Protein AF-A0A1E7KZD1-F1 (afdb_monomer_lite)

Secondary structure (DSSP, 8-state):
--HHHHHHHHHHHHHHHHHHHHHHHHHTTT-PPPHHHHHHHHHHHHHHHHHHHHHHHHHHS--GGGS--TTSPPPTT--PPPPPP---EEEE-SS-TTSTTGGGTPEEEEE-STT-EEEEETTEEE-TTS-EEE-SS-TT-TTHHHHHEE-HHHHHHHHHHHGGG-EETTEEHHHHHTTPPP-

Foldseek 3Di:
DDPVVVVVVVVVLVVVLVVLVVVVVVCVPDDDQDPVNVVVVVVSVVSVVVVVVVVVVCVVDPDCVPPDDPVPPPDPPDDDDDDDDDDFKDWDAPDDPPPPCGLQQIWMWGDPDPQKTWTDRVQWTAFLVRDTDGHDDCVVPPCVCVGGIDHPVSSVVSRNVCRQQRDDLNAGRVRVVVVDDRD

Structure (mmCIF, N/CA/C/O backbone):
data_AF-A0A1E7KZD1-F1
#
_entry.id   AF-A0A1E7KZD1-F1
#
loop_
_atom_site.group_PDB
_atom_site.id
_atom_site.type_symbol
_atom_site.label_atom_id
_atom_site.label_alt_id
_atom_site.label_comp_id
_atom_site.label_asym_id
_atom_site.label_entity_id
_atom_site.label_seq_id
_atom_site.pdbx_PDB_ins_code
_atom_site.Cartn_x
_atom_site.Cartn_y
_atom_site.Cartn_z
_atom_site.occupancy
_atom_site.B_iso_or_equiv
_atom_site.auth_seq_id
_atom_site.auth_comp_id
_atom_site.auth_asym_id
_atom_site.auth_atom_id
_atom_site.pdbx_PDB_model_num
ATOM 1 N N . MET A 1 1 ? 21.856 -10.098 15.820 1.00 49.97 1 MET A N 1
ATOM 2 C CA . MET A 1 1 ? 23.074 -10.303 16.632 1.00 49.97 1 MET A CA 1
ATOM 3 C C . MET A 1 1 ? 22.703 -10.032 18.076 1.00 49.97 1 MET A C 1
ATOM 5 O O . MET A 1 1 ? 22.105 -8.987 18.302 1.00 49.97 1 MET A O 1
ATOM 9 N N . PRO A 1 2 ? 22.942 -10.964 19.010 1.00 64.38 2 PRO A N 1
ATOM 10 C CA . PRO A 1 2 ? 22.592 -10.759 20.411 1.00 64.38 2 PRO A CA 1
ATOM 11 C C . PRO A 1 2 ? 23.441 -9.627 21.003 1.00 64.38 2 PRO A C 1
ATOM 13 O O . PRO A 1 2 ? 24.619 -9.502 20.677 1.00 64.38 2 PRO A O 1
ATOM 16 N N . GLU A 1 3 ? 22.845 -8.798 21.856 1.00 50.41 3 GLU A N 1
ATOM 17 C CA . GLU A 1 3 ? 23.484 -7.638 22.498 1.00 50.41 3 GLU A CA 1
ATOM 18 C C . GLU A 1 3 ? 24.738 -8.019 23.307 1.00 50.41 3 GLU A C 1
ATOM 20 O O . GLU A 1 3 ? 25.708 -7.260 23.360 1.00 50.41 3 GLU A O 1
ATOM 25 N N . SER A 1 4 ? 24.779 -9.257 23.813 1.00 59.56 4 SER A N 1
ATOM 26 C CA . SER A 1 4 ? 25.959 -9.856 24.445 1.00 59.56 4 SER A CA 1
ATOM 27 C C . SER A 1 4 ? 27.176 -9.890 23.514 1.00 59.56 4 SER A C 1
ATOM 29 O O . SER A 1 4 ? 28.280 -9.573 23.939 1.00 59.56 4 SER A O 1
ATOM 31 N N . ALA A 1 5 ? 26.977 -10.155 22.218 1.00 61.41 5 ALA A N 1
ATOM 32 C CA . ALA A 1 5 ? 28.068 -10.197 21.247 1.00 61.41 5 ALA A CA 1
ATOM 33 C C . ALA A 1 5 ? 28.658 -8.806 20.952 1.00 61.41 5 ALA A C 1
ATOM 35 O O . ALA A 1 5 ? 29.811 -8.712 20.545 1.00 61.41 5 ALA A O 1
ATOM 36 N N . LEU A 1 6 ? 27.899 -7.720 21.153 1.00 56.12 6 LEU A N 1
ATOM 37 C CA . LEU A 1 6 ? 28.411 -6.349 21.021 1.00 56.12 6 LEU A CA 1
ATOM 38 C C . LEU A 1 6 ? 29.120 -5.875 22.297 1.00 56.12 6 LEU A C 1
ATOM 40 O O . LEU A 1 6 ? 30.100 -5.135 22.206 1.00 56.12 6 LEU A O 1
ATOM 44 N N . ALA A 1 7 ? 28.658 -6.303 23.476 1.00 66.62 7 ALA A N 1
ATOM 45 C CA . ALA A 1 7 ? 29.323 -6.015 24.748 1.00 66.62 7 ALA A CA 1
ATOM 46 C C . ALA A 1 7 ? 30.714 -6.669 24.825 1.00 66.62 7 ALA A C 1
ATOM 48 O O . ALA A 1 7 ? 31.674 -6.018 25.242 1.00 66.62 7 ALA A O 1
ATOM 49 N N . ASP A 1 8 ? 30.839 -7.895 24.313 1.00 72.19 8 ASP A N 1
ATOM 50 C CA . ASP A 1 8 ? 32.101 -8.642 24.272 1.00 72.19 8 ASP A CA 1
ATOM 51 C C . ASP A 1 8 ? 33.151 -8.016 23.333 1.00 72.19 8 ASP A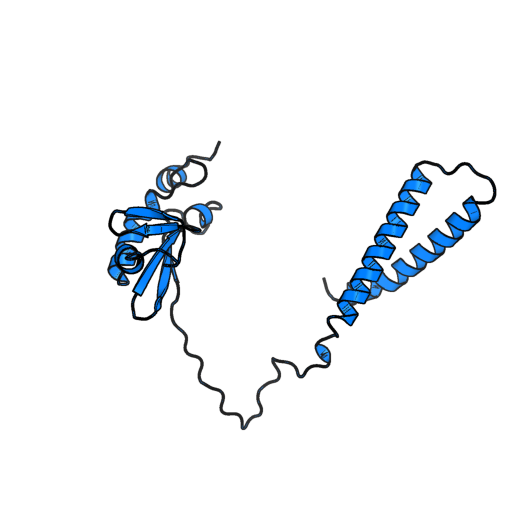 C 1
ATOM 53 O O . ASP A 1 8 ? 34.347 -8.262 23.486 1.00 72.19 8 ASP A O 1
ATOM 57 N N . LEU A 1 9 ? 32.739 -7.155 22.391 1.00 72.12 9 LEU A N 1
ATOM 58 C CA . LEU A 1 9 ? 33.641 -6.465 21.457 1.00 72.12 9 LEU A CA 1
ATOM 59 C C . LEU A 1 9 ? 34.186 -5.133 21.994 1.00 72.12 9 LEU A C 1
ATOM 61 O O . LEU A 1 9 ? 35.205 -4.646 21.501 1.00 72.12 9 LEU A O 1
ATOM 65 N N . ALA A 1 10 ? 33.556 -4.544 23.015 1.00 72.31 10 ALA A N 1
ATOM 66 C CA . ALA A 1 10 ? 33.962 -3.242 23.547 1.00 72.31 10 ALA A CA 1
ATOM 67 C C . ALA A 1 10 ? 35.321 -3.290 24.270 1.00 72.31 10 ALA A C 1
ATOM 69 O O . ALA A 1 10 ? 36.096 -2.336 24.187 1.00 72.31 10 ALA A O 1
ATOM 70 N N . GLY A 1 11 ? 35.624 -4.397 24.957 1.00 79.19 11 GLY A N 1
ATOM 71 C CA . GLY A 1 11 ? 36.918 -4.623 25.610 1.00 79.19 11 GLY A CA 1
ATOM 72 C C . GLY A 1 11 ? 38.073 -4.717 24.604 1.00 79.19 11 GLY A C 1
ATOM 73 O O . GLY A 1 11 ? 38.980 -3.885 24.660 1.00 79.19 11 GLY A O 1
ATOM 74 N N . PRO A 1 12 ? 38.012 -5.651 23.634 1.00 77.50 12 PRO A N 1
ATOM 75 C CA . PRO A 1 12 ? 39.012 -5.774 22.575 1.00 77.50 12 PRO A CA 1
ATOM 76 C C . PRO A 1 12 ? 39.212 -4.487 21.763 1.00 77.50 12 PRO A C 1
ATOM 78 O O . PRO A 1 12 ? 40.344 -4.142 21.440 1.00 77.50 12 PRO A O 1
ATOM 81 N N . ALA A 1 13 ? 38.141 -3.737 21.470 1.00 72.31 13 ALA A N 1
ATOM 82 C CA . ALA A 1 13 ? 38.243 -2.479 20.728 1.00 72.31 13 ALA A CA 1
ATOM 83 C C . ALA A 1 13 ? 39.009 -1.385 21.494 1.00 72.31 13 ALA A C 1
ATOM 85 O O . ALA A 1 13 ? 39.780 -0.642 20.887 1.00 72.31 13 ALA A O 1
ATOM 86 N N . ARG A 1 14 ? 38.830 -1.291 22.820 1.00 75.81 14 ARG A N 1
ATOM 87 C CA . ARG A 1 14 ? 39.590 -0.353 23.668 1.00 75.81 14 ARG A CA 1
ATOM 88 C C . ARG A 1 14 ? 41.059 -0.748 23.759 1.00 75.81 14 ARG A C 1
ATOM 90 O O . ARG A 1 14 ? 41.914 0.105 23.564 1.00 75.81 14 ARG A O 1
ATOM 97 N N . GLN A 1 15 ? 41.337 -2.037 23.957 1.00 74.44 15 GLN A N 1
ATOM 98 C CA . GLN A 1 15 ? 42.706 -2.548 23.982 1.00 74.44 15 GLN A CA 1
ATOM 99 C C . GLN A 1 15 ? 43.440 -2.258 22.662 1.00 74.44 15 GLN A C 1
ATOM 101 O O . GLN A 1 15 ? 44.568 -1.776 22.679 1.00 74.44 15 GLN A O 1
ATOM 106 N N . LEU A 1 16 ? 42.779 -2.469 21.518 1.00 76.50 16 LEU A N 1
ATOM 107 C CA . LEU A 1 16 ? 43.357 -2.172 20.207 1.00 76.50 16 LEU A CA 1
ATOM 108 C C . LEU A 1 16 ? 43.640 -0.669 20.023 1.00 76.50 16 LEU A C 1
ATOM 110 O O . LEU A 1 16 ? 44.641 -0.297 19.413 1.00 76.50 16 LEU A O 1
ATOM 114 N N . ALA A 1 17 ? 42.765 0.199 20.542 1.00 75.50 17 ALA A N 1
ATOM 115 C CA . ALA A 1 17 ? 42.955 1.647 20.490 1.00 75.50 17 ALA A CA 1
ATOM 116 C C . ALA A 1 17 ? 44.142 2.108 21.358 1.00 75.50 17 ALA A C 1
ATOM 118 O O . ALA A 1 17 ? 44.922 2.952 20.912 1.00 75.50 17 ALA A O 1
ATOM 119 N N . ASP A 1 18 ? 44.316 1.525 22.547 1.00 72.12 18 ASP A N 1
ATOM 120 C CA . ASP A 1 18 ? 45.446 1.813 23.438 1.00 72.12 18 ASP A CA 1
ATOM 121 C C . ASP A 1 18 ? 46.774 1.335 22.824 1.00 72.12 18 ASP A C 1
ATOM 123 O O . ASP A 1 18 ? 47.737 2.103 22.745 1.00 72.12 18 ASP A O 1
ATOM 127 N N . GLU A 1 19 ? 46.806 0.112 22.281 1.00 72.12 19 GLU A N 1
ATOM 128 C CA . GLU A 1 19 ? 47.974 -0.442 21.580 1.00 72.12 19 GLU A CA 1
ATOM 129 C C . GLU A 1 19 ? 48.346 0.395 20.340 1.00 72.12 19 GLU A C 1
ATOM 131 O O . GLU A 1 19 ? 49.526 0.667 20.093 1.00 72.12 19 GLU A O 1
ATOM 136 N N . ALA A 1 20 ? 47.355 0.880 19.583 1.00 73.62 20 ALA A N 1
ATOM 137 C CA . ALA A 1 20 ? 47.578 1.790 18.459 1.00 73.62 20 ALA A CA 1
ATOM 138 C C . ALA A 1 20 ? 48.125 3.158 18.914 1.00 73.62 20 ALA A C 1
ATOM 140 O O . ALA A 1 20 ? 48.991 3.738 18.246 1.00 73.62 20 ALA A O 1
ATOM 141 N N . GLY A 1 21 ? 47.666 3.666 20.061 1.00 72.38 21 GLY A N 1
ATOM 142 C CA . GLY A 1 21 ? 48.175 4.889 20.680 1.00 72.38 21 GLY A CA 1
ATOM 143 C C . GLY A 1 21 ? 49.645 4.771 21.092 1.00 72.38 21 GLY A C 1
ATOM 144 O O . GLY A 1 21 ? 50.459 5.628 20.734 1.00 72.38 21 GLY A O 1
ATOM 145 N N . GLU A 1 22 ? 50.017 3.682 21.770 1.00 68.00 22 GLU A N 1
ATOM 146 C CA . GLU A 1 22 ? 51.404 3.403 22.168 1.00 68.00 22 GLU A CA 1
ATOM 147 C C . GLU A 1 22 ? 52.325 3.197 20.958 1.00 68.00 22 GLU A C 1
ATOM 149 O O . GLU A 1 22 ? 53.434 3.741 20.914 1.00 68.00 22 GLU A O 1
ATOM 154 N N . PHE A 1 23 ? 51.851 2.484 19.932 1.00 65.44 23 PHE A N 1
ATOM 155 C CA . PHE A 1 23 ? 52.578 2.295 18.677 1.00 65.44 23 PHE A CA 1
ATOM 156 C C . PHE A 1 23 ? 52.851 3.631 17.967 1.00 65.44 23 PHE A C 1
ATOM 158 O O . PHE A 1 23 ? 53.970 3.892 17.512 1.00 65.44 23 PHE A O 1
ATOM 165 N N . THR A 1 24 ? 51.859 4.523 17.941 1.00 63.09 24 THR A N 1
ATOM 166 C CA . THR A 1 24 ? 51.989 5.868 17.363 1.00 63.09 24 THR A CA 1
ATOM 167 C C . THR A 1 24 ? 52.962 6.735 18.167 1.00 63.09 24 THR A C 1
ATOM 169 O O . THR A 1 24 ? 53.824 7.402 17.589 1.00 63.09 24 THR A O 1
ATOM 172 N N . ALA A 1 25 ? 52.894 6.686 19.501 1.00 63.50 25 ALA A N 1
ATOM 173 C CA . ALA A 1 25 ? 53.834 7.379 20.381 1.00 63.50 25 ALA A CA 1
ATOM 174 C C . ALA A 1 25 ? 55.280 6.864 20.212 1.00 63.50 25 ALA A C 1
ATOM 176 O O . ALA A 1 25 ? 56.235 7.644 20.290 1.00 63.50 25 ALA A O 1
ATOM 177 N N . GLY A 1 26 ? 55.448 5.570 19.915 1.00 60.38 26 GLY A N 1
ATOM 178 C CA . GLY A 1 26 ? 56.726 4.951 19.560 1.00 60.38 26 GLY A CA 1
ATOM 179 C C . GLY A 1 26 ? 57.270 5.395 18.194 1.00 60.38 26 GLY A C 1
ATOM 180 O O . GLY A 1 26 ? 58.466 5.675 18.069 1.00 60.38 26 GLY A O 1
ATOM 181 N N . LEU A 1 27 ? 56.405 5.539 17.184 1.00 56.06 27 LEU A N 1
ATOM 182 C CA . LEU A 1 27 ? 56.755 5.985 15.824 1.00 56.06 27 LEU A CA 1
ATOM 183 C C . LEU A 1 27 ? 57.330 7.412 15.771 1.00 56.06 27 LEU A C 1
ATOM 185 O O . LEU A 1 27 ? 58.192 7.702 14.937 1.00 56.06 27 LEU A O 1
ATOM 189 N N . ILE A 1 28 ? 56.937 8.285 16.707 1.00 55.72 28 ILE A N 1
ATOM 190 C CA . ILE A 1 28 ? 57.451 9.662 16.829 1.00 55.72 28 ILE A CA 1
ATOM 191 C C . ILE A 1 28 ? 58.971 9.691 17.119 1.00 55.72 28 ILE A C 1
ATOM 193 O O . ILE A 1 28 ? 59.641 10.688 16.846 1.00 55.72 28 ILE A O 1
ATOM 197 N N . ARG A 1 29 ? 59.583 8.588 17.580 1.00 57.66 29 ARG A N 1
ATOM 198 C CA . ARG A 1 29 ? 61.022 8.517 17.910 1.00 57.66 29 ARG A CA 1
ATOM 199 C C . ARG A 1 29 ? 61.933 7.949 16.803 1.00 57.66 29 ARG A C 1
ATOM 201 O O . ARG A 1 29 ? 62.885 7.246 17.123 1.00 57.66 29 ARG A O 1
ATOM 208 N N . ARG A 1 30 ? 61.770 8.396 15.544 1.00 52.00 30 ARG A N 1
ATOM 209 C CA . ARG A 1 30 ? 62.717 8.263 14.390 1.00 52.00 30 ARG A CA 1
ATOM 210 C C . ARG A 1 30 ? 62.414 7.178 13.334 1.00 52.00 30 ARG A C 1
ATOM 212 O O . ARG A 1 30 ? 63.310 6.413 12.974 1.00 52.00 30 ARG A O 1
ATOM 219 N N . ARG A 1 31 ? 61.228 7.176 12.716 1.00 53.97 31 ARG A N 1
ATOM 220 C CA . ARG A 1 31 ? 61.056 6.636 11.346 1.00 53.97 31 ARG A CA 1
ATOM 221 C C . ARG A 1 31 ? 60.099 7.501 10.514 1.00 53.97 31 ARG A C 1
ATOM 223 O O . ARG A 1 31 ? 59.201 8.109 11.090 1.00 53.97 31 ARG A O 1
ATOM 230 N N . PRO A 1 32 ? 60.280 7.588 9.182 1.00 57.88 32 PRO A N 1
ATOM 231 C CA . PRO A 1 32 ? 59.288 8.209 8.314 1.00 57.88 32 PRO A CA 1
ATOM 232 C C . PRO A 1 32 ? 57.983 7.407 8.388 1.00 57.88 32 PRO A C 1
ATOM 234 O O . PRO A 1 32 ? 57.986 6.190 8.219 1.00 57.88 32 PRO A O 1
ATOM 237 N N . VAL A 1 33 ? 56.882 8.097 8.677 1.00 60.91 33 VAL A N 1
ATOM 238 C CA . VAL A 1 33 ? 55.532 7.522 8.720 1.00 60.91 33 VAL A CA 1
ATOM 239 C C . VAL A 1 33 ? 55.171 7.063 7.306 1.00 60.91 33 VAL A C 1
ATOM 241 O O . VAL A 1 33 ? 55.113 7.895 6.397 1.00 60.91 33 VAL A O 1
ATOM 244 N N . THR A 1 34 ? 54.966 5.759 7.106 1.00 76.12 34 THR A N 1
ATOM 245 C CA . THR A 1 34 ? 54.527 5.219 5.811 1.00 76.12 34 THR A CA 1
ATOM 246 C C . THR A 1 34 ? 53.058 5.564 5.560 1.00 76.12 34 THR A C 1
ATOM 248 O O . THR A 1 34 ? 52.321 5.931 6.479 1.00 76.12 34 THR A O 1
ATOM 251 N N . GLU A 1 35 ? 52.613 5.459 4.309 1.00 71.94 35 GLU A N 1
ATOM 252 C CA . GLU A 1 35 ? 51.204 5.652 3.944 1.00 71.94 35 GLU A CA 1
ATOM 253 C C . GLU A 1 35 ? 50.277 4.701 4.723 1.00 71.94 35 GLU A C 1
ATOM 255 O O . GLU A 1 35 ? 49.211 5.118 5.174 1.00 71.94 35 GLU A O 1
ATOM 260 N N . GLU A 1 36 ? 50.733 3.476 5.017 1.00 71.38 36 GLU A N 1
ATOM 261 C CA . GLU A 1 36 ? 49.971 2.514 5.825 1.00 71.38 36 GLU A CA 1
ATOM 262 C C . GLU A 1 36 ? 49.774 2.995 7.269 1.00 71.38 36 GLU A C 1
ATOM 264 O O . GLU A 1 36 ? 48.693 2.847 7.833 1.00 71.38 36 GLU A O 1
ATOM 269 N N . SER A 1 37 ? 50.786 3.635 7.865 1.00 73.62 37 SER A N 1
ATOM 270 C CA . SER A 1 37 ? 50.663 4.202 9.215 1.00 73.62 37 SER A CA 1
ATOM 271 C C . SER A 1 37 ? 49.660 5.360 9.263 1.00 73.62 37 SER A C 1
ATOM 273 O O . SER A 1 37 ? 48.952 5.518 10.255 1.00 73.62 37 SER A O 1
ATOM 275 N N . ARG A 1 38 ? 49.542 6.150 8.186 1.00 73.56 38 ARG A N 1
ATOM 276 C CA . ARG A 1 38 ? 48.496 7.182 8.086 1.00 73.56 38 ARG A CA 1
ATOM 277 C C . ARG A 1 38 ? 47.105 6.568 7.962 1.00 73.56 38 ARG A C 1
ATOM 279 O O . ARG A 1 38 ? 46.185 7.050 8.614 1.00 73.56 38 ARG A O 1
ATOM 286 N N . ALA A 1 39 ? 46.954 5.505 7.172 1.00 73.31 39 ALA A N 1
ATOM 287 C CA . ALA A 1 39 ? 45.679 4.806 7.031 1.00 73.31 39 ALA A CA 1
ATOM 288 C C . ALA A 1 39 ? 45.204 4.204 8.366 1.00 73.31 39 ALA A C 1
ATOM 290 O O . ALA A 1 39 ? 44.029 4.322 8.711 1.00 73.31 39 ALA A O 1
ATOM 291 N N . LEU A 1 40 ? 46.122 3.631 9.154 1.00 75.06 40 LEU A N 1
ATOM 292 C CA . LEU A 1 40 ? 45.814 3.105 10.488 1.00 75.06 40 LEU A CA 1
ATOM 293 C C . LEU A 1 40 ? 45.376 4.197 11.471 1.00 75.06 40 LEU A C 1
AT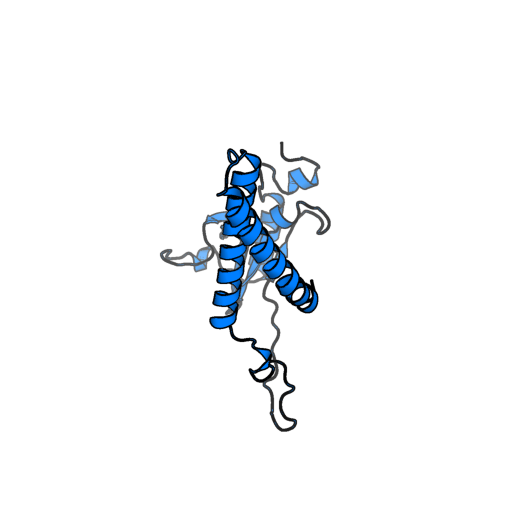OM 295 O O . LEU A 1 40 ? 44.447 3.973 12.243 1.00 75.06 40 LEU A O 1
ATOM 299 N N . LEU A 1 41 ? 45.988 5.385 11.418 1.00 78.00 41 LEU A N 1
ATOM 300 C CA . LEU A 1 41 ? 45.573 6.518 12.251 1.00 78.00 41 LEU A CA 1
ATOM 301 C C . LEU A 1 41 ? 44.157 6.996 11.920 1.00 78.00 41 LEU A C 1
ATOM 303 O O . LEU A 1 41 ? 43.359 7.202 12.830 1.00 78.00 41 LEU A O 1
ATOM 307 N N . VAL A 1 42 ? 43.826 7.114 10.631 1.00 81.06 42 VAL A N 1
ATOM 308 C CA . VAL A 1 42 ? 42.471 7.490 10.193 1.00 81.06 42 VAL A CA 1
ATOM 309 C C . VAL A 1 42 ? 41.445 6.459 10.667 1.00 81.06 42 VAL A C 1
ATOM 311 O O . VAL A 1 42 ? 40.405 6.827 11.208 1.00 81.06 42 VAL A O 1
ATOM 314 N N . LEU A 1 43 ? 41.760 5.167 10.537 1.00 83.00 43 LEU A N 1
ATOM 315 C CA . LEU A 1 43 ? 40.881 4.100 11.011 1.00 83.00 43 LEU A CA 1
ATOM 316 C C . LEU A 1 43 ? 40.677 4.159 12.533 1.00 83.00 43 LEU A C 1
ATOM 318 O O . LEU A 1 43 ? 39.550 4.011 13.002 1.00 83.00 43 LEU A O 1
ATOM 322 N N . ALA A 1 44 ? 41.738 4.404 13.305 1.00 79.75 44 ALA A N 1
ATOM 323 C CA . ALA A 1 44 ? 41.653 4.533 14.758 1.00 79.75 44 ALA A CA 1
ATOM 324 C C . ALA A 1 44 ? 40.791 5.736 15.183 1.00 79.75 44 ALA A C 1
ATOM 326 O O . ALA A 1 44 ? 39.952 5.606 16.078 1.00 79.75 44 ALA A O 1
ATOM 327 N N . GLU A 1 45 ? 40.935 6.885 14.513 1.00 86.38 45 GLU A N 1
ATOM 328 C CA . GLU A 1 45 ? 40.078 8.053 14.744 1.00 86.38 45 GLU A CA 1
ATOM 329 C C . GLU A 1 45 ? 38.606 7.757 14.441 1.00 86.38 45 GLU A C 1
ATOM 331 O O . GLU A 1 45 ? 37.723 8.144 15.210 1.00 86.38 45 GLU A O 1
ATOM 336 N N . ASP A 1 46 ? 38.321 7.057 13.343 1.00 85.31 46 ASP A N 1
ATOM 337 C CA . ASP A 1 46 ? 36.950 6.718 12.969 1.00 85.31 46 ASP A CA 1
ATOM 338 C C . ASP A 1 46 ? 36.322 5.710 13.936 1.00 85.31 46 ASP A C 1
ATOM 340 O O . ASP A 1 46 ? 35.162 5.886 14.322 1.00 85.31 46 ASP A O 1
ATOM 344 N N . VAL A 1 47 ? 37.082 4.716 14.408 1.00 88.12 47 VAL A N 1
ATOM 345 C CA . VAL A 1 47 ? 36.640 3.797 15.471 1.00 88.12 47 VAL A CA 1
ATOM 346 C C . VAL A 1 47 ? 36.335 4.570 16.757 1.00 88.12 47 VAL A C 1
ATOM 348 O O . VAL A 1 47 ? 35.284 4.356 17.365 1.00 88.12 47 VAL A O 1
ATOM 351 N N . HIS A 1 48 ? 37.190 5.520 17.143 1.00 85.00 48 HIS A N 1
ATOM 352 C CA . HIS A 1 48 ? 36.970 6.352 18.327 1.00 85.00 48 HIS A CA 1
ATOM 353 C C . HIS A 1 48 ? 35.713 7.234 18.207 1.00 85.00 48 HIS A C 1
ATOM 355 O O . HIS A 1 48 ? 34.920 7.322 19.153 1.00 85.00 48 HIS A O 1
ATOM 361 N N . LYS A 1 49 ? 35.477 7.845 17.036 1.00 86.06 49 LYS A N 1
ATOM 362 C CA . LYS A 1 49 ? 34.251 8.616 16.752 1.00 86.06 49 LYS A CA 1
ATOM 363 C C . LYS A 1 49 ? 33.000 7.741 16.846 1.00 86.06 49 LYS A C 1
ATOM 365 O O . LYS A 1 49 ? 32.018 8.152 17.463 1.00 86.06 49 LYS A O 1
ATOM 370 N N . HIS A 1 50 ? 33.034 6.532 16.282 1.00 84.56 50 HIS A N 1
ATOM 371 C CA . HIS A 1 50 ? 31.905 5.601 16.353 1.00 84.56 50 HIS A CA 1
ATOM 372 C C . HIS A 1 50 ? 31.636 5.138 17.787 1.00 84.56 50 HIS A C 1
ATOM 374 O O . HIS A 1 50 ? 30.484 5.151 18.216 1.00 84.56 50 HIS A O 1
ATOM 380 N N . ALA A 1 51 ? 32.676 4.799 18.554 1.00 82.75 51 ALA A N 1
ATOM 381 C CA . ALA A 1 51 ? 32.535 4.418 19.959 1.00 82.75 51 ALA A CA 1
ATOM 382 C C . ALA A 1 51 ? 31.909 5.549 20.792 1.00 82.75 51 ALA A C 1
ATOM 384 O O . ALA A 1 51 ? 30.944 5.324 21.522 1.00 82.75 51 ALA A O 1
ATOM 385 N N . SER A 1 52 ? 32.381 6.785 20.598 1.00 86.50 52 SER A N 1
ATOM 386 C CA . SER A 1 52 ? 31.820 7.969 21.262 1.00 86.50 52 SER A CA 1
ATOM 387 C C . SER A 1 52 ? 30.347 8.180 20.903 1.00 86.50 52 SER A C 1
ATOM 389 O O . SER A 1 52 ? 29.529 8.468 21.777 1.00 86.50 52 SER A O 1
ATOM 391 N N . ARG A 1 53 ? 29.976 7.972 19.632 1.00 87.25 53 ARG A N 1
ATOM 392 C CA . ARG A 1 53 ? 28.586 8.083 19.175 1.00 87.25 53 ARG A CA 1
ATOM 393 C C . ARG A 1 53 ? 27.678 7.012 19.780 1.00 87.25 53 ARG A C 1
ATOM 395 O O . ARG A 1 53 ? 26.534 7.307 20.117 1.00 87.25 53 ARG A O 1
ATOM 402 N N . VAL A 1 54 ? 28.171 5.785 19.935 1.00 82.75 54 VAL A N 1
ATOM 403 C CA . VAL A 1 54 ? 27.439 4.708 20.620 1.00 82.75 54 VAL A CA 1
ATOM 404 C C . VAL A 1 54 ? 27.203 5.068 22.089 1.00 82.75 54 VAL A C 1
ATOM 406 O O . VAL A 1 54 ? 26.087 4.903 22.581 1.00 82.75 54 VAL A O 1
ATOM 409 N N . ASP A 1 55 ? 28.203 5.623 22.774 1.00 81.75 55 ASP A N 1
ATOM 410 C CA . ASP A 1 55 ? 28.068 6.054 24.170 1.00 81.75 55 ASP A CA 1
ATOM 411 C C . ASP A 1 55 ? 27.131 7.266 24.338 1.00 81.75 55 ASP A C 1
ATOM 413 O O . ASP A 1 55 ? 26.427 7.373 25.345 1.00 81.75 55 ASP A O 1
ATOM 417 N N . GLU A 1 56 ? 27.085 8.183 23.365 1.00 86.94 56 GLU A N 1
ATOM 418 C CA . GLU A 1 56 ? 26.071 9.247 23.307 1.00 86.94 56 GLU A CA 1
ATOM 419 C C . GLU A 1 56 ? 24.661 8.677 23.144 1.00 86.94 56 GLU A C 1
ATOM 421 O O . GLU A 1 56 ? 23.753 9.083 23.867 1.00 86.94 56 GLU A O 1
ATOM 426 N N . LEU A 1 57 ? 24.474 7.727 22.222 1.00 82.00 57 LEU A N 1
ATOM 427 C CA . LEU A 1 57 ? 23.177 7.089 21.998 1.00 82.00 57 LEU A CA 1
ATOM 428 C C . LEU A 1 57 ? 22.713 6.320 23.236 1.00 82.00 57 LEU A C 1
ATOM 430 O O . LEU A 1 57 ? 21.564 6.475 23.631 1.00 82.00 57 LEU A O 1
ATOM 434 N N . ARG A 1 58 ? 23.600 5.583 23.912 1.00 80.38 58 ARG A N 1
ATOM 435 C CA . ARG A 1 58 ? 23.282 4.916 25.188 1.00 80.38 58 ARG A CA 1
ATOM 436 C C . ARG A 1 58 ? 22.876 5.892 26.292 1.00 80.38 58 ARG A C 1
ATOM 438 O O . ARG A 1 58 ? 22.024 5.567 27.109 1.00 80.38 58 ARG A O 1
ATOM 445 N N . ARG A 1 59 ? 23.475 7.088 26.336 1.00 84.62 59 ARG A N 1
ATOM 446 C CA . ARG A 1 59 ? 23.089 8.133 27.301 1.00 84.62 59 ARG A CA 1
ATOM 447 C C . ARG A 1 59 ? 21.760 8.798 26.949 1.00 84.62 59 ARG A C 1
ATOM 449 O O . ARG A 1 59 ? 20.988 9.103 27.851 1.00 84.62 59 ARG A O 1
ATOM 456 N N . ALA A 1 60 ? 21.508 9.043 25.665 1.00 86.94 60 ALA A N 1
ATOM 457 C CA . ALA A 1 60 ? 20.264 9.647 25.188 1.00 86.94 60 ALA A CA 1
ATOM 458 C C . ALA A 1 60 ? 19.069 8.682 25.274 1.00 86.94 60 ALA A C 1
ATOM 460 O O . ALA A 1 60 ? 17.939 9.122 25.470 1.00 86.94 60 ALA A O 1
ATOM 461 N N . TYR A 1 61 ? 19.336 7.383 25.151 1.00 80.44 61 TYR A N 1
ATOM 462 C CA . TYR A 1 61 ? 18.364 6.301 25.218 1.00 80.44 61 TYR A CA 1
ATOM 463 C C . TYR A 1 61 ? 18.798 5.320 26.313 1.00 80.44 61 TYR A C 1
ATOM 465 O O . TYR A 1 61 ? 19.401 4.292 25.995 1.00 80.44 61 TYR A O 1
ATOM 473 N N . PRO A 1 62 ? 18.561 5.650 27.601 1.00 77.56 62 PRO A N 1
ATOM 474 C CA . PRO A 1 62 ? 18.834 4.719 28.686 1.00 77.56 62 PRO A CA 1
ATOM 475 C C . PRO A 1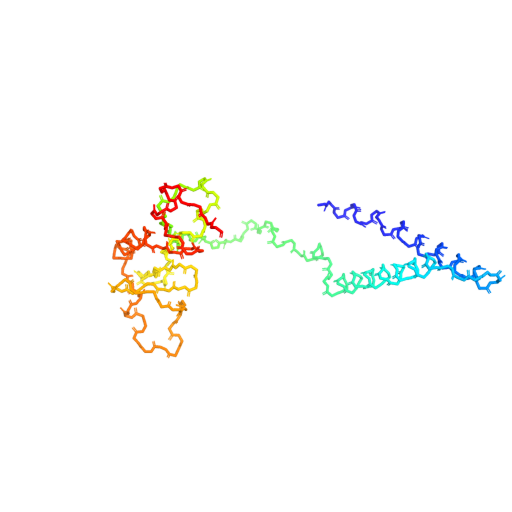 62 ? 18.101 3.408 28.415 1.00 77.56 62 PRO A C 1
ATOM 477 O O . PRO A 1 62 ? 16.977 3.423 27.908 1.00 77.56 62 PRO A O 1
ATOM 480 N N . ASP A 1 63 ? 18.763 2.297 28.731 1.00 67.06 63 ASP A N 1
ATOM 481 C CA . ASP A 1 63 ? 18.220 0.956 28.553 1.00 67.06 63 ASP A CA 1
ATOM 482 C C . ASP A 1 63 ? 16.784 0.893 29.117 1.00 67.06 63 ASP A C 1
ATOM 484 O O . ASP A 1 63 ? 16.580 1.126 30.318 1.00 67.06 63 ASP A O 1
ATOM 488 N N . PRO A 1 64 ? 15.772 0.631 28.270 1.00 59.34 64 PRO A N 1
ATOM 489 C CA . PRO A 1 64 ? 14.390 0.551 28.711 1.00 59.34 64 PRO A CA 1
ATOM 490 C C . PRO A 1 64 ? 14.140 -0.644 29.638 1.00 59.34 64 PRO A C 1
ATOM 492 O O . PRO A 1 64 ? 13.041 -0.742 30.166 1.00 59.34 64 PRO A O 1
ATOM 495 N N . SER A 1 65 ? 15.125 -1.512 29.908 1.00 61.19 65 SER A N 1
ATOM 496 C CA . SER A 1 65 ? 15.019 -2.586 30.907 1.00 61.19 65 SER A CA 1
ATOM 497 C C . SER A 1 65 ? 14.699 -2.094 32.331 1.00 61.19 65 SER A C 1
ATOM 499 O O . SER A 1 65 ? 14.218 -2.873 33.153 1.00 61.19 65 SER A O 1
ATOM 501 N N . GLY A 1 66 ? 14.921 -0.804 32.627 1.00 61.31 66 GLY A N 1
ATOM 502 C CA . GLY A 1 66 ? 14.475 -0.147 33.864 1.00 61.31 66 GLY A CA 1
ATOM 503 C C . GLY A 1 66 ? 13.098 0.532 33.785 1.00 61.31 66 GLY A C 1
ATOM 504 O O . GLY A 1 66 ? 12.553 0.924 34.818 1.00 61.31 66 GLY A O 1
ATOM 505 N N . GLN A 1 67 ? 12.524 0.689 32.588 1.00 59.41 67 GLN A N 1
ATOM 506 C CA . GLN A 1 67 ? 11.110 1.023 32.422 1.00 59.41 67 GLN A CA 1
ATOM 507 C C . GLN A 1 67 ? 10.304 -0.263 32.582 1.00 59.41 67 GLN A C 1
ATOM 509 O O . GLN A 1 67 ? 10.650 -1.293 32.014 1.00 59.41 67 GLN A O 1
ATOM 514 N N . SER A 1 68 ? 9.239 -0.195 33.385 1.00 59.50 68 SER A N 1
ATOM 515 C CA . SER A 1 68 ? 8.216 -1.239 33.486 1.00 59.50 68 SER A CA 1
ATOM 516 C C . SER A 1 68 ? 7.965 -1.836 32.108 1.00 59.50 68 SER A C 1
ATOM 518 O O . SER A 1 68 ? 7.595 -1.082 31.204 1.00 59.50 68 SER A O 1
ATOM 520 N N . ASP A 1 69 ? 8.218 -3.140 31.963 1.00 64.75 69 ASP A N 1
ATOM 521 C CA . ASP A 1 69 ? 8.050 -3.859 30.705 1.00 64.75 69 ASP A CA 1
ATOM 522 C C . ASP A 1 69 ? 6.706 -3.432 30.092 1.00 64.75 69 ASP A C 1
ATOM 524 O O . ASP A 1 69 ? 5.666 -3.638 30.720 1.00 64.75 69 ASP A O 1
ATOM 528 N N . PRO A 1 70 ? 6.685 -2.767 28.923 1.00 63.97 70 PRO A N 1
ATOM 529 C CA . PRO A 1 70 ? 5.433 -2.356 28.297 1.00 63.97 70 PRO A CA 1
ATOM 530 C C . PRO A 1 70 ? 4.576 -3.565 27.882 1.00 63.97 70 PRO A C 1
ATOM 532 O O . PRO A 1 70 ? 3.423 -3.391 27.492 1.00 63.97 70 PRO A O 1
ATOM 535 N N . LEU A 1 71 ? 5.133 -4.780 27.969 1.00 65.31 71 LEU A N 1
ATOM 536 C CA . LEU A 1 71 ? 4.461 -6.066 27.819 1.00 65.31 71 LEU A CA 1
ATOM 537 C C . LEU A 1 71 ? 4.247 -6.794 29.156 1.00 65.31 71 LEU A C 1
ATOM 539 O O . LEU A 1 71 ? 3.788 -7.940 29.138 1.00 65.31 71 LEU A O 1
ATOM 543 N N . ALA A 1 72 ? 4.546 -6.166 30.302 1.00 74.06 72 ALA A N 1
ATOM 544 C CA . ALA A 1 72 ? 4.180 -6.702 31.605 1.00 74.06 72 ALA A CA 1
ATOM 545 C C . ALA A 1 72 ? 2.689 -7.023 31.570 1.00 74.06 72 ALA A C 1
ATOM 547 O O . ALA A 1 72 ? 1.867 -6.176 31.211 1.00 74.06 72 ALA A O 1
ATOM 548 N N . ALA A 1 73 ? 2.355 -8.270 31.900 1.00 69.75 73 ALA A N 1
ATOM 549 C CA . ALA A 1 73 ? 0.971 -8.695 31.900 1.00 69.75 73 ALA A CA 1
ATOM 550 C C . ALA A 1 73 ? 0.167 -7.737 32.798 1.00 69.75 73 ALA A C 1
ATOM 552 O O . ALA A 1 73 ? 0.601 -7.460 33.924 1.00 69.75 73 ALA A O 1
ATOM 553 N N . PRO A 1 74 ? -0.970 -7.215 32.314 1.00 73.31 74 PRO A N 1
ATOM 554 C CA . PRO A 1 74 ? -1.820 -6.363 33.125 1.00 73.31 74 PRO A CA 1
ATOM 555 C C . PRO A 1 74 ? -2.220 -7.115 34.392 1.00 73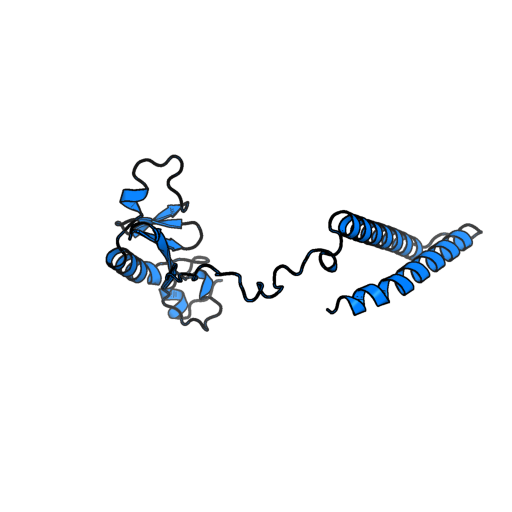.31 74 PRO A C 1
ATOM 557 O O . PRO A 1 74 ? -2.311 -8.349 34.407 1.00 73.31 74 PRO A O 1
ATOM 560 N N . SER A 1 75 ? -2.419 -6.372 35.478 1.00 76.38 75 SER A N 1
ATOM 561 C CA . SER A 1 75 ? -2.829 -6.977 36.747 1.00 76.38 75 SER A CA 1
ATOM 562 C C . SER A 1 75 ? -4.141 -7.754 36.567 1.00 76.38 75 SER A C 1
ATOM 564 O O . SER A 1 75 ? -4.972 -7.379 35.743 1.00 76.38 75 SER A O 1
ATOM 566 N N . ALA A 1 76 ? -4.343 -8.834 37.329 1.00 76.75 76 ALA A N 1
ATOM 567 C CA . ALA A 1 76 ? -5.510 -9.714 37.178 1.00 76.75 76 ALA A CA 1
ATOM 568 C C . ALA A 1 76 ? -6.871 -8.998 37.352 1.00 76.75 76 ALA A C 1
ATOM 570 O O . ALA A 1 76 ? -7.893 -9.527 36.920 1.00 76.75 76 ALA A O 1
ATOM 571 N N . ASP A 1 77 ? -6.868 -7.795 37.937 1.00 83.06 77 ASP A N 1
ATOM 572 C CA . ASP A 1 77 ? -8.050 -6.963 38.176 1.00 83.06 77 ASP A CA 1
ATOM 573 C C . ASP A 1 77 ? -8.254 -5.862 37.114 1.00 83.06 77 ASP A C 1
ATOM 575 O O . ASP A 1 77 ? -9.232 -5.111 37.163 1.00 83.06 77 ASP A O 1
ATOM 579 N N . GLU A 1 78 ? -7.354 -5.742 36.135 1.00 82.94 78 GLU A N 1
ATOM 580 C CA . GLU A 1 78 ? -7.444 -4.738 35.079 1.00 82.94 78 GLU A CA 1
ATOM 581 C C . GLU A 1 78 ? -8.356 -5.220 33.943 1.00 82.94 78 GLU A C 1
ATOM 583 O O . GLU A 1 78 ? -8.024 -6.113 33.160 1.00 82.94 78 GLU A O 1
ATOM 588 N N . VAL A 1 79 ? -9.534 -4.603 33.828 1.00 84.75 79 VAL A N 1
ATOM 589 C CA . VAL A 1 79 ? -10.436 -4.833 32.694 1.00 84.75 79 VAL A CA 1
ATOM 590 C C . VAL A 1 79 ? -9.864 -4.133 31.465 1.00 84.75 79 VAL A C 1
ATOM 592 O O . VAL A 1 79 ? -10.096 -2.943 31.242 1.00 84.75 79 VAL A O 1
ATOM 595 N N . LEU A 1 80 ? -9.110 -4.876 30.656 1.00 84.56 80 LEU A N 1
ATOM 596 C CA . LEU A 1 80 ? -8.598 -4.366 29.390 1.00 84.56 80 LEU A CA 1
ATOM 597 C C . LEU A 1 80 ? -9.738 -4.106 28.395 1.00 84.56 80 LEU A C 1
ATOM 599 O O . LEU A 1 80 ? -10.681 -4.901 28.298 1.00 84.56 80 LEU A O 1
ATOM 603 N N . PRO A 1 81 ? -9.648 -3.034 27.591 1.00 88.75 81 PRO A N 1
ATOM 604 C CA . PRO A 1 81 ? -10.571 -2.837 26.488 1.00 88.75 81 PRO A CA 1
ATOM 605 C C . PRO A 1 81 ? -10.449 -3.986 25.476 1.00 88.75 81 PRO A C 1
ATOM 607 O O . PRO A 1 81 ? -9.353 -4.435 25.139 1.00 88.75 81 PRO A O 1
ATOM 610 N N . VAL A 1 82 ? -11.585 -4.438 24.942 1.00 92.12 82 VAL A N 1
ATOM 611 C CA . VAL A 1 82 ? -11.607 -5.439 23.869 1.00 92.12 82 VAL A CA 1
ATOM 612 C C . VAL A 1 82 ? -11.135 -4.785 22.572 1.00 92.12 82 VAL A C 1
ATOM 614 O O . VAL A 1 82 ? -11.762 -3.850 22.068 1.00 92.12 82 VAL A O 1
ATOM 617 N N . ALA A 1 83 ? -10.031 -5.283 22.015 1.00 92.56 83 ALA A N 1
ATOM 618 C CA . ALA A 1 83 ? -9.531 -4.823 20.727 1.00 92.56 83 ALA A CA 1
ATOM 619 C C . ALA A 1 83 ? -10.535 -5.152 19.611 1.00 92.56 83 ALA A C 1
ATOM 621 O O . ALA A 1 83 ? -11.031 -6.274 19.503 1.00 92.56 83 ALA A O 1
ATOM 622 N N . THR A 1 84 ? -10.809 -4.176 18.744 1.00 91.94 84 THR A N 1
ATOM 623 C CA . THR A 1 84 ? -11.613 -4.391 17.536 1.00 91.94 84 THR A CA 1
ATOM 624 C C . THR A 1 84 ? -10.699 -4.454 16.320 1.00 91.94 84 THR A C 1
ATOM 626 O O . THR A 1 84 ? -9.852 -3.587 16.112 1.00 91.94 84 THR A O 1
ATOM 629 N N . THR A 1 85 ? -10.865 -5.497 15.507 1.00 93.00 85 THR A N 1
ATOM 630 C CA . THR A 1 85 ? -10.127 -5.660 14.248 1.00 93.00 85 THR A CA 1
ATOM 631 C C . THR A 1 85 ? -11.034 -5.292 13.085 1.00 93.00 85 THR A C 1
ATOM 633 O O . THR A 1 85 ? -12.197 -5.691 13.044 1.00 93.00 85 THR A O 1
ATOM 636 N N . ARG A 1 86 ? -10.500 -4.534 12.126 1.00 91.25 86 ARG A N 1
ATOM 637 C CA . ARG A 1 86 ? -11.197 -4.182 10.887 1.00 91.25 86 ARG A CA 1
ATOM 638 C C . ARG A 1 86 ? -10.270 -4.357 9.698 1.00 91.25 86 ARG A C 1
ATOM 640 O O . ARG A 1 86 ? -9.095 -3.998 9.770 1.00 91.25 86 ARG A O 1
ATOM 647 N N . LEU A 1 87 ? -10.817 -4.858 8.599 1.00 93.25 87 LEU A N 1
ATOM 648 C CA . LEU A 1 87 ? -10.085 -4.963 7.347 1.00 93.25 87 LEU A CA 1
ATOM 649 C C . LEU A 1 87 ? -9.815 -3.560 6.795 1.00 93.25 87 LEU A C 1
ATOM 651 O O . LEU A 1 87 ? -10.736 -2.762 6.620 1.00 93.25 87 LEU A O 1
ATOM 655 N N . SER A 1 88 ? -8.540 -3.240 6.583 1.00 95.81 88 SER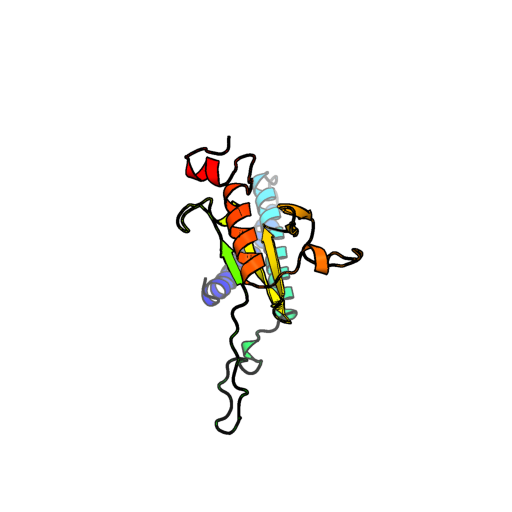 A N 1
ATOM 656 C CA . SER A 1 88 ? -8.094 -1.888 6.232 1.00 95.81 88 SER A CA 1
ATOM 657 C C . SER A 1 88 ? -7.623 -1.754 4.786 1.00 95.81 88 SER A C 1
ATOM 659 O O . SER A 1 88 ? -7.610 -0.639 4.256 1.00 95.81 88 SER A O 1
ATOM 661 N N . ARG A 1 89 ? -7.247 -2.868 4.148 1.00 97.56 89 ARG A N 1
ATOM 662 C CA . ARG A 1 89 ? -6.612 -2.897 2.833 1.00 97.56 89 ARG A CA 1
ATOM 663 C C . ARG A 1 89 ? -6.922 -4.200 2.097 1.00 97.56 89 ARG A C 1
ATOM 665 O O . ARG A 1 89 ? -6.902 -5.261 2.709 1.00 97.56 89 ARG A O 1
ATOM 672 N N . TYR A 1 90 ? -7.134 -4.084 0.792 1.00 98.31 90 TYR A N 1
ATOM 673 C CA . TYR A 1 90 ? -7.106 -5.187 -0.164 1.00 98.31 90 TYR A CA 1
ATOM 674 C C . TYR A 1 90 ? -6.040 -4.928 -1.225 1.00 98.31 90 TYR A C 1
ATOM 676 O O . TYR A 1 90 ? -5.674 -3.775 -1.472 1.00 98.31 90 TYR A O 1
ATOM 684 N N . GLU A 1 91 ? -5.576 -6.003 -1.849 1.00 98.50 91 GLU A N 1
ATOM 685 C CA . GLU A 1 91 ? -4.592 -5.989 -2.926 1.00 98.50 91 GLU A CA 1
ATOM 686 C C . GLU A 1 91 ? -5.205 -6.573 -4.192 1.00 98.50 91 GLU A C 1
ATOM 688 O O . GLU A 1 91 ? -6.006 -7.507 -4.150 1.00 98.50 91 GLU A O 1
ATOM 693 N N . THR A 1 92 ? -4.842 -5.999 -5.329 1.00 98.50 92 THR A N 1
ATOM 694 C CA . THR A 1 92 ? -5.248 -6.473 -6.647 1.00 98.50 92 THR A CA 1
ATOM 695 C C . THR A 1 92 ? -4.040 -6.393 -7.562 1.00 98.50 92 THR A C 1
ATOM 697 O O . THR A 1 92 ? -3.452 -5.326 -7.736 1.00 98.50 92 THR A O 1
ATOM 700 N N . CYS A 1 93 ? -3.651 -7.528 -8.130 1.00 98.50 93 CYS A N 1
ATOM 701 C CA . CYS A 1 93 ? -2.527 -7.643 -9.047 1.00 98.50 93 CYS A CA 1
ATOM 702 C C . CYS A 1 93 ? -2.837 -8.736 -10.070 1.00 98.50 93 CYS A C 1
ATOM 704 O O . CYS A 1 93 ? -3.526 -9.704 -9.757 1.00 98.50 93 CYS A O 1
ATOM 706 N N . VAL A 1 94 ? -2.336 -8.574 -11.294 1.00 98.19 94 VAL A N 1
ATOM 707 C CA . VAL A 1 94 ? -2.441 -9.605 -12.342 1.00 98.19 94 VAL A CA 1
ATOM 708 C C . VAL A 1 94 ? -1.314 -10.636 -12.271 1.00 98.19 94 VAL A C 1
ATOM 710 O O . VAL A 1 94 ? -1.411 -11.681 -12.905 1.00 98.19 94 VAL A O 1
ATOM 713 N N . LEU A 1 95 ? -0.236 -10.331 -11.544 1.00 97.31 95 LEU A N 1
ATOM 714 C CA . LEU A 1 95 ? 0.862 -11.259 -11.294 1.00 97.31 95 LEU A CA 1
ATOM 715 C C . LEU A 1 95 ? 0.564 -12.088 -10.044 1.00 97.31 95 LEU A C 1
ATOM 717 O O . LEU A 1 95 ? -0.064 -11.601 -9.103 1.00 97.31 95 LEU A O 1
ATOM 721 N N . GLU A 1 96 ? 1.074 -13.316 -10.015 1.00 97.81 96 GLU A N 1
ATOM 722 C CA . GLU A 1 96 ? 1.049 -14.149 -8.813 1.00 97.81 96 GLU A CA 1
ATOM 723 C C . GLU A 1 96 ? 1.905 -13.524 -7.696 1.00 97.81 96 GLU A C 1
ATOM 725 O O . GLU A 1 96 ? 2.975 -12.983 -7.993 1.00 97.81 96 GLU A O 1
ATOM 730 N N . PRO A 1 97 ? 1.519 -13.652 -6.411 1.00 97.75 97 PRO A N 1
ATOM 731 C CA . PRO A 1 97 ? 2.300 -13.131 -5.282 1.00 97.75 97 PRO A CA 1
ATOM 732 C C . PRO A 1 97 ? 3.745 -13.646 -5.195 1.00 97.75 97 PRO A C 1
ATOM 734 O O . PRO A 1 97 ? 4.580 -13.037 -4.535 1.00 97.75 97 PRO A O 1
ATOM 737 N N . SER A 1 98 ? 4.058 -14.774 -5.840 1.00 97.19 98 SER A N 1
ATOM 738 C CA . SER A 1 98 ? 5.417 -15.324 -5.907 1.00 97.19 98 SER A CA 1
ATOM 739 C C . SER A 1 98 ? 6.303 -14.690 -6.988 1.00 97.19 98 SER A C 1
ATOM 741 O O . SER A 1 98 ? 7.499 -14.976 -7.024 1.00 97.19 98 SER A O 1
ATOM 743 N N . ASP A 1 99 ? 5.750 -13.886 -7.903 1.00 96.75 99 ASP A N 1
ATOM 744 C CA . ASP A 1 99 ? 6.542 -13.166 -8.905 1.00 96.75 99 ASP A CA 1
ATOM 745 C C . ASP A 1 99 ? 7.324 -12.037 -8.219 1.00 96.75 99 ASP A C 1
ATOM 747 O O . ASP A 1 99 ? 6.750 -11.187 -7.543 1.00 96.75 99 ASP A O 1
ATOM 751 N N . PHE A 1 100 ? 8.643 -11.982 -8.419 1.00 96.19 100 PHE A N 1
ATOM 752 C CA . PHE A 1 100 ? 9.501 -10.962 -7.800 1.00 96.19 100 PHE A CA 1
ATOM 753 C C . PHE A 1 100 ? 9.129 -9.520 -8.197 1.00 96.19 100 PHE A C 1
ATOM 755 O O . PHE A 1 100 ? 9.578 -8.566 -7.564 1.00 96.19 100 PHE A O 1
ATOM 762 N N . ARG A 1 101 ? 8.341 -9.343 -9.265 1.00 96.31 101 ARG A N 1
ATOM 763 C CA . ARG A 1 101 ? 7.856 -8.045 -9.746 1.00 96.31 101 ARG A CA 1
ATOM 764 C C . ARG A 1 101 ? 6.511 -7.655 -9.139 1.00 96.31 101 ARG A C 1
ATOM 766 O O . ARG A 1 101 ? 6.092 -6.527 -9.386 1.00 96.31 101 ARG A O 1
ATOM 773 N N . TYR A 1 102 ? 5.849 -8.544 -8.390 1.00 97.88 102 TYR A N 1
ATOM 774 C CA . TYR A 1 102 ? 4.491 -8.369 -7.861 1.00 97.88 102 TYR A CA 1
ATOM 775 C C . TYR A 1 102 ? 4.285 -6.981 -7.245 1.00 97.88 102 TYR A C 1
ATOM 777 O O . TYR A 1 102 ? 3.418 -6.236 -7.703 1.00 97.88 102 TYR A O 1
ATOM 785 N N . ASP A 1 103 ? 5.160 -6.580 -6.319 1.00 97.69 103 ASP A N 1
ATOM 786 C CA . ASP A 1 103 ? 5.068 -5.311 -5.582 1.00 97.69 103 ASP A CA 1
ATOM 787 C C . ASP A 1 103 ? 5.064 -4.061 -6.477 1.00 97.69 103 ASP A C 1
ATOM 789 O O . ASP A 1 103 ? 4.498 -3.030 -6.107 1.00 97.69 103 ASP A O 1
ATOM 793 N N . ASN A 1 104 ? 5.644 -4.145 -7.679 1.00 97.62 104 ASN A N 1
ATOM 794 C CA . ASN A 1 104 ? 5.666 -3.035 -8.633 1.00 97.62 104 ASN A CA 1
ATOM 795 C C . ASN A 1 104 ? 4.344 -2.855 -9.385 1.00 97.62 104 ASN A C 1
ATOM 797 O O . ASN A 1 104 ? 4.167 -1.840 -10.054 1.00 97.62 104 ASN A O 1
ATOM 801 N N . TYR A 1 105 ? 3.423 -3.814 -9.291 1.00 98.25 105 TYR A N 1
ATOM 802 C CA . TYR A 1 105 ? 2.159 -3.814 -10.028 1.00 98.25 105 TYR A CA 1
ATOM 803 C C . TYR A 1 105 ? 0.918 -3.871 -9.129 1.00 98.25 105 TYR A C 1
ATOM 805 O O . TYR A 1 105 ? -0.193 -3.709 -9.632 1.00 98.25 105 TYR A O 1
ATOM 813 N N . VAL A 1 106 ? 1.081 -4.034 -7.810 1.00 98.56 106 VAL A N 1
ATOM 814 C CA . VAL A 1 106 ? -0.051 -4.074 -6.873 1.00 98.56 106 VAL A CA 1
ATOM 815 C C . VAL A 1 106 ? -0.829 -2.759 -6.880 1.00 98.56 106 VAL A C 1
ATOM 817 O O . VAL A 1 106 ? -0.284 -1.670 -6.662 1.00 98.56 106 VAL A O 1
ATOM 820 N N . VAL A 1 107 ? -2.141 -2.880 -7.059 1.00 98.69 107 VAL A N 1
ATOM 821 C CA . VAL A 1 107 ? -3.130 -1.846 -6.768 1.00 98.69 107 VAL A CA 1
ATOM 822 C C . VAL A 1 107 ? -3.723 -2.127 -5.392 1.00 98.69 107 VAL A C 1
ATOM 824 O O . VAL A 1 107 ? -4.187 -3.229 -5.109 1.00 98.69 107 VAL A O 1
ATOM 827 N N . TYR A 1 108 ? -3.724 -1.121 -4.526 1.00 98.62 108 TYR A N 1
ATOM 828 C CA . TYR A 1 108 ? -4.274 -1.216 -3.181 1.00 98.62 108 TYR A CA 1
ATOM 829 C C . TYR A 1 108 ? -5.645 -0.551 -3.102 1.00 98.62 108 TYR A C 1
ATOM 831 O O . TYR A 1 108 ? -5.821 0.579 -3.557 1.00 98.62 108 TYR A O 1
ATOM 839 N N . ILE A 1 109 ? -6.582 -1.198 -2.414 1.00 98.50 109 ILE A N 1
ATOM 840 C CA . ILE A 1 109 ? -7.881 -0.627 -2.044 1.00 98.50 109 ILE A CA 1
ATOM 841 C C . ILE A 1 109 ? -7.858 -0.397 -0.534 1.00 98.50 109 ILE A C 1
ATOM 843 O O . ILE A 1 109 ? -7.916 -1.346 0.244 1.00 98.50 109 ILE A O 1
ATOM 847 N N . THR A 1 110 ? -7.712 0.853 -0.096 1.00 98.31 110 THR A N 1
ATOM 848 C CA . THR A 1 110 ? -7.512 1.192 1.326 1.00 98.31 110 THR A CA 1
ATOM 849 C C . THR A 1 110 ? -8.716 1.942 1.887 1.00 98.31 110 THR A C 1
ATOM 851 O O . THR A 1 110 ? -9.201 2.893 1.271 1.00 98.31 110 THR A O 1
ATOM 854 N N . THR A 1 111 ? -9.194 1.551 3.071 1.00 97.50 111 THR A N 1
ATOM 855 C CA . THR A 1 111 ? -10.309 2.250 3.725 1.00 97.50 111 THR A CA 1
ATOM 856 C C . THR A 1 111 ? -9.892 3.648 4.184 1.00 97.50 111 THR A C 1
ATOM 858 O O . THR A 1 111 ? -8.796 3.861 4.709 1.00 97.50 111 THR A O 1
ATOM 861 N N . ARG A 1 112 ? -10.791 4.618 4.019 1.00 96.19 112 ARG A N 1
ATOM 862 C CA . ARG A 1 112 ? -10.673 5.982 4.556 1.00 96.19 112 ARG A CA 1
ATOM 863 C C . ARG A 1 112 ? -11.695 6.261 5.662 1.00 96.19 112 ARG A C 1
ATOM 865 O O . ARG A 1 112 ? -11.880 7.410 6.050 1.00 96.19 112 ARG A O 1
ATOM 872 N N . GLY A 1 113 ? -12.327 5.211 6.193 1.00 94.25 113 GLY A N 1
ATOM 873 C CA . GLY A 1 113 ? -13.433 5.325 7.142 1.00 94.25 113 GLY A CA 1
ATOM 874 C C . GLY A 1 113 ? -14.761 5.653 6.455 1.00 94.25 113 GLY A C 1
ATOM 875 O O . GLY A 1 113 ? -14.815 5.895 5.251 1.00 94.25 113 GLY A O 1
ATOM 876 N N . ASN A 1 114 ? -15.853 5.628 7.224 1.00 94.94 114 ASN A N 1
ATOM 877 C CA . ASN A 1 114 ? -17.208 5.963 6.757 1.00 94.94 114 ASN A CA 1
ATOM 878 C C . ASN A 1 114 ? -17.652 5.190 5.499 1.00 94.94 114 ASN A C 1
ATOM 880 O O . ASN A 1 114 ? -18.315 5.744 4.628 1.00 94.94 114 ASN A O 1
ATOM 884 N N . GLY A 1 115 ? -17.228 3.926 5.373 1.00 96.00 115 GLY A N 1
ATOM 885 C CA . GLY A 1 115 ? -17.543 3.081 4.216 1.00 96.00 115 GLY A CA 1
ATOM 886 C C . GLY A 1 115 ? -16.889 3.518 2.901 1.00 96.00 115 GLY A C 1
ATOM 887 O O . GLY A 1 115 ? -17.229 2.968 1.858 1.00 96.00 115 GLY A O 1
ATOM 888 N N . ARG A 1 116 ? -15.960 4.483 2.934 1.00 97.81 116 ARG A N 1
ATOM 889 C CA . ARG A 1 116 ? -15.278 4.996 1.745 1.00 97.81 116 ARG A CA 1
ATOM 890 C C . ARG A 1 116 ? -13.901 4.376 1.562 1.00 97.81 116 ARG A C 1
ATOM 892 O O . ARG A 1 116 ? -13.143 4.208 2.520 1.00 97.81 116 ARG A O 1
ATOM 899 N N . TRP A 1 117 ? -13.574 4.087 0.314 1.00 98.44 117 TRP A N 1
ATOM 900 C CA . TRP A 1 117 ? -12.380 3.372 -0.105 1.00 98.44 117 TRP A CA 1
ATOM 901 C C . TRP A 1 117 ? -11.645 4.157 -1.180 1.00 98.44 117 TRP A C 1
ATOM 903 O O . TRP A 1 117 ? -12.257 4.792 -2.036 1.00 98.44 117 TRP A O 1
ATOM 913 N N . LEU A 1 118 ? -10.320 4.120 -1.102 1.00 98.50 118 LEU A N 1
ATOM 914 C CA . LEU A 1 118 ? -9.409 4.732 -2.057 1.00 98.50 118 LEU A CA 1
ATOM 915 C C . LEU A 1 118 ? -8.702 3.631 -2.842 1.00 98.50 118 LEU A C 1
ATOM 917 O O . LEU A 1 118 ? -8.118 2.736 -2.230 1.00 98.50 118 LEU A O 1
ATOM 921 N N . VAL A 1 119 ? -8.695 3.745 -4.166 1.00 98.69 119 VAL A N 1
ATOM 922 C CA . VAL A 1 119 ? -7.873 2.909 -5.049 1.00 98.69 119 VAL A CA 1
ATOM 923 C C . VAL A 1 119 ? -6.553 3.631 -5.311 1.00 98.69 119 VAL A C 1
ATOM 925 O O . VAL A 1 119 ? -6.553 4.791 -5.732 1.00 98.69 119 VAL A O 1
ATOM 928 N N . GLN A 1 120 ? -5.426 2.978 -5.034 1.00 98.44 120 GLN A N 1
ATOM 929 C CA . GLN A 1 120 ? -4.104 3.597 -5.123 1.00 98.44 120 GLN A CA 1
ATOM 930 C C . GLN A 1 120 ? -3.027 2.646 -5.654 1.00 98.44 120 GLN A C 1
ATOM 932 O O . GLN A 1 120 ? -3.080 1.441 -5.436 1.00 98.44 120 GLN A O 1
ATOM 937 N N . HIS A 1 121 ? -2.006 3.213 -6.287 1.00 98.19 121 HIS A N 1
ATOM 938 C CA . HIS A 1 121 ? -0.788 2.515 -6.693 1.00 98.19 121 HIS A CA 1
ATOM 939 C C . HIS A 1 121 ? 0.410 3.426 -6.396 1.00 98.19 121 HIS A C 1
ATOM 941 O O . HIS A 1 121 ? 0.499 4.547 -6.912 1.00 98.19 121 HIS A O 1
ATOM 947 N N . GLY A 1 122 ? 1.291 2.987 -5.492 1.00 96.81 122 GLY A N 1
ATOM 948 C CA . GLY A 1 122 ? 2.319 3.847 -4.902 1.00 96.81 122 GLY A CA 1
ATOM 949 C C . GLY A 1 122 ? 1.712 5.109 -4.273 1.00 96.81 122 GLY A C 1
ATOM 950 O O . GLY A 1 122 ? 0.813 5.038 -3.437 1.00 96.81 122 GLY A O 1
ATOM 951 N N . GLU A 1 123 ? 2.178 6.281 -4.706 1.00 96.94 123 GLU A N 1
ATOM 952 C CA . GLU A 1 123 ? 1.676 7.584 -4.245 1.00 96.94 123 GLU A CA 1
ATOM 953 C C . GLU A 1 123 ? 0.498 8.128 -5.069 1.00 96.94 123 GLU A C 1
ATOM 955 O O . GLU A 1 123 ? 0.109 9.283 -4.887 1.00 96.94 123 GLU A O 1
ATOM 960 N N . ARG A 1 124 ? -0.044 7.364 -6.023 1.00 97.88 124 ARG A N 1
ATOM 961 C CA . ARG A 1 124 ? -1.101 7.830 -6.932 1.00 97.88 124 ARG A CA 1
ATOM 962 C C . ARG A 1 124 ? -2.460 7.283 -6.525 1.00 97.88 124 ARG A C 1
ATOM 964 O O . ARG A 1 124 ? -2.560 6.150 -6.071 1.00 97.88 124 ARG A O 1
ATOM 971 N N . SER A 1 125 ? -3.499 8.082 -6.733 1.00 98.25 125 SER A N 1
ATOM 972 C CA . SER A 1 125 ? -4.902 7.712 -6.551 1.00 98.25 125 SER A CA 1
ATOM 973 C C . SER A 1 125 ? -5.602 7.603 -7.903 1.00 98.25 125 SER A C 1
ATOM 975 O O . SER A 1 125 ? -5.349 8.410 -8.800 1.00 98.25 125 SER A O 1
ATOM 977 N N . LEU A 1 126 ? -6.461 6.598 -8.054 1.00 98.56 126 LEU A N 1
ATOM 978 C CA . LEU A 1 126 ? -7.259 6.382 -9.260 1.00 98.56 126 LEU A CA 1
ATOM 979 C C . LEU A 1 126 ? -8.591 7.133 -9.138 1.00 98.56 126 LEU A C 1
ATOM 981 O O . LEU A 1 126 ? -9.207 7.116 -8.069 1.00 98.56 126 LEU A O 1
ATOM 985 N N . SER A 1 127 ? -9.021 7.829 -10.186 1.00 98.19 127 SER A N 1
ATOM 986 C CA . SER A 1 127 ? -10.364 8.423 -10.276 1.00 98.19 127 SER A CA 1
ATOM 987 C C . SER A 1 127 ? -11.344 7.530 -11.045 1.00 98.19 127 SER A C 1
ATOM 989 O O . SER A 1 127 ? -10.960 6.527 -11.643 1.00 98.19 127 SER A O 1
ATOM 991 N N . ALA A 1 128 ? -12.634 7.886 -11.029 1.00 97.44 128 ALA A N 1
ATOM 992 C CA . ALA A 1 128 ? -13.702 7.126 -11.696 1.00 97.44 128 ALA A CA 1
ATOM 993 C C . ALA A 1 128 ? -13.546 7.008 -13.226 1.00 97.44 128 ALA A C 1
ATOM 995 O O . ALA A 1 128 ? -14.131 6.124 -13.840 1.00 97.44 128 ALA A O 1
ATOM 996 N N . ASP A 1 129 ? -12.776 7.903 -13.842 1.00 97.62 129 ASP A N 1
ATOM 997 C CA . ASP A 1 129 ? -12.434 7.919 -15.268 1.00 97.62 129 ASP A CA 1
ATOM 998 C C . ASP A 1 129 ? -11.165 7.105 -15.595 1.00 97.62 129 ASP A C 1
ATOM 1000 O O . ASP A 1 129 ? -10.655 7.191 -16.708 1.00 97.62 129 ASP A O 1
ATOM 1004 N N . LEU A 1 130 ? -10.650 6.329 -14.630 1.00 97.81 130 LEU A N 1
ATOM 1005 C CA . LEU A 1 130 ? -9.412 5.543 -14.716 1.00 97.81 130 LEU A CA 1
ATOM 1006 C C . LEU A 1 130 ? -8.134 6.380 -14.892 1.00 97.81 130 LEU A C 1
ATOM 1008 O O . LEU A 1 130 ? -7.089 5.858 -15.287 1.00 97.81 130 LEU A O 1
ATOM 1012 N N . THR A 1 131 ? -8.182 7.667 -14.549 1.00 97.81 131 THR A N 1
ATOM 1013 C CA . THR A 1 131 ? -6.999 8.530 -14.552 1.00 97.81 131 THR A CA 1
ATOM 1014 C C . THR A 1 131 ? -6.242 8.422 -13.224 1.00 97.81 131 THR A C 1
ATOM 1016 O O . THR A 1 131 ? -6.815 8.501 -12.136 1.00 97.81 131 THR A O 1
ATOM 1019 N N . TRP A 1 132 ? -4.916 8.280 -13.289 1.00 97.69 132 TRP A N 1
ATOM 1020 C CA . TRP A 1 132 ? -4.055 8.324 -12.105 1.00 97.69 132 TRP A CA 1
ATOM 1021 C C . TRP A 1 132 ? -3.662 9.762 -11.762 1.00 97.69 132 TRP A C 1
ATOM 1023 O O . TRP A 1 132 ? -3.022 10.448 -12.557 1.00 97.69 132 TRP A O 1
ATOM 1033 N N . SER A 1 133 ? -3.954 10.192 -10.537 1.00 96.75 133 SER A N 1
ATOM 1034 C CA . SER A 1 133 ? -3.548 11.495 -10.001 1.00 96.75 133 SER A CA 1
ATOM 1035 C C . SER A 1 133 ? -2.512 11.335 -8.888 1.00 96.75 133 SER A C 1
ATOM 1037 O O . SER A 1 133 ? -2.627 10.455 -8.037 1.00 96.75 133 SER A O 1
ATOM 1039 N N . LYS A 1 134 ? -1.481 12.190 -8.853 1.00 95.88 134 LYS A N 1
ATOM 1040 C CA . LYS A 1 134 ? -0.471 12.171 -7.776 1.00 95.88 134 LYS A CA 1
ATOM 1041 C C . LYS A 1 134 ? -1.115 12.494 -6.427 1.00 95.88 134 LYS A C 1
ATOM 1043 O O . LYS A 1 134 ? -1.915 13.412 -6.351 1.00 95.88 134 LYS A O 1
ATOM 1048 N N . GLY A 1 135 ? -0.702 11.839 -5.349 1.00 93.62 135 GLY A N 1
ATOM 1049 C CA . GLY A 1 135 ? -1.073 12.135 -3.966 1.00 93.62 135 GLY A CA 1
ATOM 1050 C C . GLY A 1 135 ? -2.301 11.366 -3.468 1.00 93.62 135 GLY A C 1
ATOM 1051 O O . GLY A 1 135 ? -3.231 11.082 -4.219 1.00 93.62 135 GLY A O 1
ATOM 1052 N N . LEU A 1 136 ? -2.310 11.097 -2.160 1.00 95.12 136 LEU A N 1
ATOM 1053 C CA . LEU A 1 136 ? -3.277 10.213 -1.492 1.00 95.12 136 LEU A CA 1
ATOM 1054 C C . LEU A 1 136 ? -4.292 10.946 -0.594 1.00 95.12 136 LEU A C 1
ATOM 1056 O O . LEU A 1 136 ? -5.137 10.301 0.030 1.00 95.12 136 LEU A O 1
ATOM 1060 N N . HIS A 1 137 ? -4.182 12.275 -0.498 1.00 92.25 137 HIS A N 1
ATOM 1061 C CA . HIS A 1 137 ? -4.945 13.122 0.425 1.00 92.25 137 HIS A CA 1
ATOM 1062 C C . HIS A 1 137 ? -5.541 14.353 -0.272 1.00 92.25 137 HIS A C 1
ATOM 1064 O O . HIS A 1 137 ? -4.947 14.862 -1.222 1.00 92.25 137 HIS A O 1
ATOM 1070 N N . PRO A 1 138 ? -6.657 14.910 0.221 1.00 91.31 138 PRO A N 1
ATOM 1071 C CA . PRO A 1 138 ? -7.343 16.031 -0.423 1.00 91.31 138 PRO A CA 1
ATOM 1072 C C . PRO A 1 138 ? -6.677 17.405 -0.225 1.00 91.31 138 PRO A C 1
ATOM 1074 O O . PRO A 1 138 ? -7.220 18.397 -0.702 1.00 91.31 138 PRO A O 1
ATOM 1077 N N . TYR A 1 139 ? -5.544 17.514 0.482 1.00 90.56 139 TYR A N 1
ATOM 1078 C CA . TYR A 1 139 ? -4.958 18.810 0.857 1.00 90.56 139 TYR A CA 1
ATOM 1079 C C . TYR A 1 139 ? -4.786 19.750 -0.346 1.00 90.56 139 TYR A C 1
ATOM 1081 O O . TYR A 1 139 ? -4.077 19.428 -1.297 1.00 90.56 139 TYR A O 1
ATOM 1089 N N . GLY A 1 140 ? -5.467 20.902 -0.296 1.00 89.69 140 GLY A N 1
ATOM 1090 C CA . GLY A 1 140 ? -5.451 21.914 -1.357 1.00 89.69 140 GLY A CA 1
ATOM 1091 C C . GLY A 1 140 ? -6.204 21.533 -2.638 1.00 89.69 140 GLY A C 1
ATOM 1092 O O . GLY A 1 140 ? -5.980 22.163 -3.667 1.00 89.69 140 GLY A O 1
ATOM 1093 N N . ARG A 1 141 ? -7.066 20.504 -2.615 1.00 92.44 141 ARG A N 1
ATOM 1094 C CA . ARG A 1 141 ? -7.722 19.943 -3.812 1.00 92.44 141 ARG A CA 1
ATOM 1095 C C . ARG A 1 141 ? -9.237 19.808 -3.634 1.00 92.44 141 ARG A C 1
ATOM 1097 O O . ARG A 1 141 ? -9.726 18.733 -3.275 1.00 92.44 141 ARG A O 1
ATOM 1104 N N . PRO A 1 142 ? -9.997 20.891 -3.881 1.00 93.94 142 PRO A N 1
ATOM 1105 C CA . PRO A 1 142 ? -11.454 20.860 -3.825 1.00 93.94 142 PRO A CA 1
ATOM 1106 C C . PRO A 1 142 ? -12.018 19.762 -4.734 1.00 93.94 142 PRO A C 1
ATOM 1108 O O . PRO A 1 142 ? -11.614 19.632 -5.885 1.00 93.94 142 PRO A O 1
ATOM 1111 N N . GLY A 1 143 ? -12.941 18.952 -4.213 1.00 94.12 143 GLY A N 1
ATOM 1112 C CA . GLY A 1 143 ? -13.591 17.880 -4.976 1.00 94.12 143 GLY A CA 1
ATOM 1113 C C . GLY A 1 143 ? -12.800 16.571 -5.103 1.00 94.12 143 GLY A C 1
ATOM 1114 O O . GLY A 1 143 ? -13.365 15.596 -5.593 1.00 94.12 143 GLY A O 1
ATOM 1115 N N . TRP A 1 144 ? -11.557 16.499 -4.605 1.00 95.56 144 TRP A N 1
ATOM 1116 C CA . TRP A 1 144 ? -10.726 15.286 -4.681 1.00 95.56 144 TRP A CA 1
ATOM 1117 C C . TRP A 1 144 ? -11.430 14.056 -4.099 1.00 95.56 144 TRP A C 1
ATOM 1119 O O . TRP A 1 144 ? -11.452 12.994 -4.710 1.00 95.56 144 TRP A O 1
ATOM 1129 N N . GLU A 1 145 ? -12.089 14.205 -2.950 1.00 96.00 145 GLU A N 1
ATOM 1130 C CA . GLU A 1 145 ? -12.794 13.092 -2.313 1.00 96.00 145 GLU A CA 1
ATOM 1131 C C . GLU A 1 145 ? -13.930 12.528 -3.166 1.00 96.00 145 GLU A C 1
ATOM 1133 O O . GLU A 1 145 ? -14.138 11.323 -3.175 1.00 96.00 145 GLU A O 1
ATOM 1138 N N . LYS A 1 146 ? -14.667 13.377 -3.889 1.00 96.50 146 LYS A N 1
ATOM 1139 C CA . LYS A 1 146 ? -15.740 12.920 -4.781 1.00 96.50 146 LYS A CA 1
ATOM 1140 C C . LYS A 1 146 ? -15.173 12.161 -5.983 1.00 96.50 146 LYS A C 1
ATOM 1142 O O . LYS A 1 146 ? -15.825 11.259 -6.490 1.00 96.50 146 LYS A O 1
ATOM 1147 N N . ALA A 1 147 ? -13.982 12.547 -6.436 1.00 97.06 147 ALA A N 1
ATOM 1148 C CA . ALA A 1 147 ? -13.328 11.944 -7.589 1.00 97.06 147 ALA A CA 1
ATOM 1149 C C . ALA A 1 147 ? -12.615 10.622 -7.265 1.00 97.06 147 ALA A C 1
ATOM 1151 O O . ALA A 1 147 ? -12.471 9.804 -8.168 1.00 97.06 147 ALA A O 1
ATOM 1152 N N . HIS A 1 148 ? -12.169 10.426 -6.018 1.00 97.56 148 HIS A N 1
ATOM 1153 C CA . HIS A 1 148 ? -11.254 9.338 -5.642 1.00 97.56 148 HIS A CA 1
ATOM 1154 C C . HIS A 1 148 ? -11.735 8.432 -4.501 1.00 97.56 148 HIS A C 1
ATOM 1156 O O . HIS A 1 148 ? -11.079 7.429 -4.219 1.00 97.56 148 HIS A O 1
ATOM 1162 N N . LEU A 1 149 ? -12.822 8.778 -3.804 1.00 98.06 149 LEU A N 1
ATOM 1163 C CA . LEU A 1 149 ? -13.369 7.947 -2.732 1.00 98.06 149 LEU A CA 1
ATOM 1164 C C . LEU A 1 149 ? -14.691 7.318 -3.151 1.00 98.06 149 LEU A C 1
ATOM 1166 O O . LEU A 1 149 ? -15.665 8.018 -3.428 1.00 98.06 149 LEU A O 1
ATOM 1170 N N . PHE A 1 150 ? -14.720 5.992 -3.113 1.00 98.31 150 PHE A N 1
ATOM 1171 C CA . PHE A 1 150 ? -15.826 5.169 -3.592 1.00 98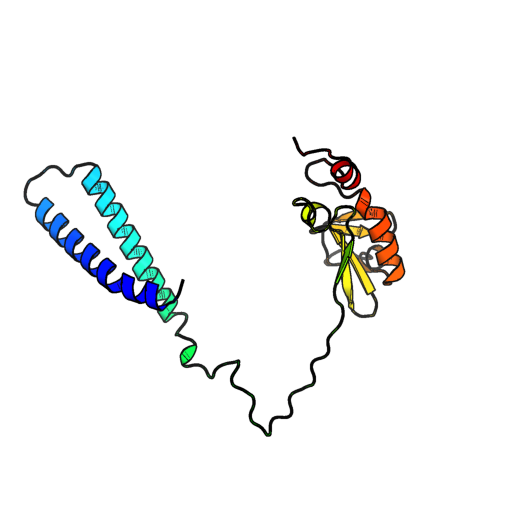.31 150 PHE A CA 1
ATOM 1172 C C . PHE A 1 150 ? -16.359 4.263 -2.481 1.00 98.31 150 PHE A C 1
ATOM 1174 O O . PHE A 1 150 ? -15.724 4.114 -1.436 1.00 98.31 150 PHE A O 1
ATOM 1181 N N . ASP A 1 151 ? -17.514 3.640 -2.693 1.00 98.25 151 ASP A N 1
ATOM 1182 C CA . ASP A 1 151 ? -17.871 2.440 -1.936 1.00 98.25 151 ASP A CA 1
ATOM 1183 C C . ASP A 1 151 ? -16.931 1.271 -2.298 1.00 98.25 151 ASP A C 1
ATOM 1185 O O . ASP A 1 151 ? -16.151 1.347 -3.252 1.00 98.25 151 ASP A O 1
ATOM 1189 N N . PHE A 1 152 ? -16.973 0.196 -1.509 1.00 97.81 152 PHE A N 1
ATOM 1190 C CA . PHE A 1 152 ? -16.050 -0.928 -1.676 1.00 97.81 152 PHE A CA 1
ATOM 1191 C C . PHE A 1 152 ? -16.184 -1.622 -3.036 1.00 97.81 152 PHE A C 1
ATOM 1193 O O . PHE A 1 152 ? -15.169 -1.917 -3.663 1.00 97.81 152 PHE A O 1
ATOM 1200 N N . GLU A 1 153 ? -17.411 -1.863 -3.503 1.00 98.38 153 GLU A N 1
ATOM 1201 C CA . GLU A 1 153 ? -17.647 -2.610 -4.741 1.00 98.38 153 GLU A CA 1
ATOM 1202 C C . GLU A 1 153 ? -17.181 -1.811 -5.955 1.00 98.38 153 GLU A C 1
ATOM 1204 O O . GLU A 1 153 ? -16.476 -2.340 -6.814 1.00 98.38 153 GLU A O 1
ATOM 1209 N N . THR A 1 154 ? -17.479 -0.511 -5.977 1.00 98.44 154 THR A N 1
ATOM 1210 C CA . THR A 1 154 ? -16.966 0.399 -7.005 1.00 98.44 154 THR A CA 1
ATOM 1211 C C . THR A 1 154 ? -15.436 0.467 -6.975 1.00 98.44 154 THR A C 1
ATOM 1213 O O . THR A 1 154 ? -14.796 0.379 -8.021 1.00 98.44 154 THR A O 1
ATOM 1216 N N . ALA A 1 155 ? -14.821 0.581 -5.791 1.00 98.56 155 ALA A N 1
ATOM 1217 C CA . ALA A 1 155 ? -13.363 0.603 -5.664 1.00 98.56 155 ALA A CA 1
ATOM 1218 C C . ALA A 1 155 ? -12.715 -0.701 -6.158 1.00 98.56 155 ALA A C 1
ATOM 1220 O O . ALA A 1 155 ? -11.686 -0.657 -6.833 1.00 98.56 155 ALA A O 1
ATOM 1221 N N . ARG A 1 156 ? -13.326 -1.853 -5.856 1.00 98.50 156 ARG A N 1
ATOM 1222 C CA . ARG A 1 156 ? -12.874 -3.164 -6.329 1.00 98.50 156 ARG A CA 1
ATOM 1223 C C . ARG A 1 156 ? -12.942 -3.272 -7.848 1.00 98.50 156 ARG A C 1
ATOM 1225 O O . ARG A 1 156 ? -11.931 -3.595 -8.461 1.00 98.50 156 ARG A O 1
ATOM 1232 N N . ALA A 1 157 ? -14.075 -2.916 -8.451 1.00 98.50 157 ALA A N 1
ATOM 1233 C CA . ALA A 1 157 ? -14.234 -2.943 -9.904 1.00 98.50 157 ALA A CA 1
ATOM 1234 C C . ALA A 1 157 ? -13.213 -2.034 -10.616 1.00 98.50 157 ALA A C 1
ATOM 1236 O O . ALA A 1 157 ? -12.598 -2.435 -11.603 1.00 98.50 157 ALA A O 1
ATOM 1237 N N . LEU A 1 158 ? -12.976 -0.828 -10.085 1.00 98.62 158 LEU A N 1
ATOM 1238 C CA . LEU A 1 158 ? -11.966 0.092 -10.616 1.00 98.62 158 LEU A CA 1
ATOM 1239 C C . LEU A 1 158 ? -10.543 -0.473 -10.494 1.00 98.62 158 LEU A C 1
ATOM 1241 O O . LEU A 1 158 ? -9.747 -0.330 -11.421 1.00 98.62 158 LEU A O 1
ATOM 1245 N N . ALA A 1 159 ? -10.211 -1.115 -9.370 1.00 98.62 159 ALA A N 1
ATOM 1246 C CA . ALA A 1 159 ? -8.902 -1.731 -9.166 1.00 98.62 159 ALA A CA 1
ATOM 1247 C C . ALA A 1 159 ? -8.666 -2.906 -10.126 1.00 98.62 159 ALA A C 1
ATOM 1249 O O . ALA A 1 159 ? -7.608 -2.974 -10.747 1.00 98.62 159 ALA A O 1
ATOM 1250 N N . GLU A 1 160 ? -9.658 -3.784 -10.295 1.00 98.56 160 GLU A N 1
ATOM 1251 C CA . GLU A 1 160 ? -9.615 -4.907 -11.240 1.00 98.56 160 GLU A CA 1
ATOM 1252 C C . GLU A 1 160 ? -9.451 -4.418 -12.685 1.00 98.56 160 GLU A C 1
ATOM 1254 O O . GLU A 1 160 ? -8.645 -4.963 -13.437 1.00 98.56 160 GLU A O 1
ATOM 1259 N N . GLN A 1 161 ? -10.153 -3.344 -13.058 1.00 98.50 161 GLN A N 1
ATOM 1260 C CA . GLN A 1 161 ? -10.029 -2.741 -14.382 1.00 98.50 161 GLN A CA 1
ATOM 1261 C C . GLN A 1 161 ? -8.660 -2.086 -14.604 1.00 98.50 161 GLN A C 1
ATOM 1263 O O . GLN A 1 161 ? -8.112 -2.161 -15.701 1.00 98.50 161 GLN A O 1
ATOM 1268 N N . ALA A 1 162 ? -8.094 -1.435 -13.585 1.00 98.56 162 ALA A N 1
ATOM 1269 C CA . ALA A 1 162 ? -6.827 -0.721 -13.706 1.00 98.56 162 ALA A CA 1
ATOM 1270 C C . ALA A 1 162 ? -5.594 -1.632 -13.607 1.00 98.56 162 ALA A C 1
ATOM 1272 O O . ALA A 1 162 ? -4.573 -1.323 -14.224 1.00 98.56 162 ALA A O 1
ATOM 1273 N N . ALA A 1 163 ? -5.665 -2.735 -12.853 1.00 98.44 163 ALA A N 1
ATOM 1274 C CA . ALA A 1 163 ? -4.515 -3.589 -12.543 1.00 98.44 163 ALA A CA 1
ATOM 1275 C C . ALA A 1 163 ? -3.726 -4.071 -13.782 1.00 98.44 163 ALA A C 1
ATOM 1277 O O . ALA A 1 163 ? -2.502 -3.924 -13.773 1.00 98.44 163 ALA A O 1
ATOM 1278 N N . PRO A 1 164 ? -4.350 -4.542 -14.885 1.00 98.56 164 PRO A N 1
ATOM 1279 C CA . PRO A 1 164 ? -3.618 -4.946 -16.092 1.00 98.56 164 PRO A CA 1
ATOM 1280 C C . PRO A 1 164 ? -2.817 -3.809 -16.748 1.00 98.56 164 PRO A C 1
ATOM 1282 O O . PRO A 1 164 ? -1.849 -4.062 -17.469 1.00 98.56 164 PRO A O 1
ATOM 1285 N N . HIS A 1 165 ? -3.219 -2.559 -16.506 1.00 98.25 165 HIS A N 1
ATOM 1286 C CA . HIS A 1 165 ? -2.679 -1.358 -17.141 1.00 98.25 165 HIS A CA 1
ATOM 1287 C C . HIS A 1 165 ? -1.684 -0.594 -16.264 1.00 98.25 165 HIS A C 1
ATOM 1289 O O . HIS A 1 165 ? -1.151 0.425 -16.706 1.00 98.25 165 HIS A O 1
ATOM 1295 N N . VAL A 1 166 ? -1.411 -1.051 -15.039 1.00 98.06 166 VAL A N 1
ATOM 1296 C CA . VAL A 1 166 ? -0.362 -0.457 -14.202 1.00 98.06 166 VAL A CA 1
ATOM 1297 C C . VAL A 1 166 ? 0.980 -0.611 -14.910 1.00 98.06 166 VAL A C 1
ATOM 1299 O O . VAL A 1 166 ? 1.338 -1.706 -15.336 1.00 98.06 166 VAL A O 1
ATOM 1302 N N . VAL A 1 167 ? 1.716 0.492 -15.055 1.00 97.44 167 VAL A N 1
ATOM 1303 C CA . VAL A 1 167 ? 3.016 0.527 -15.735 1.00 97.44 167 VAL A CA 1
ATOM 1304 C C . VAL A 1 167 ? 4.119 0.769 -14.716 1.00 97.44 167 VAL A C 1
ATOM 1306 O O . VAL A 1 167 ? 4.137 1.810 -14.058 1.00 97.44 167 VAL A O 1
ATOM 1309 N N . ALA A 1 168 ? 5.079 -0.150 -14.665 1.00 96.69 168 ALA A N 1
ATOM 1310 C CA . ALA A 1 168 ? 6.315 -0.021 -13.905 1.00 96.69 168 ALA A CA 1
ATOM 1311 C C . ALA A 1 168 ? 7.499 -0.226 -14.850 1.00 96.69 168 ALA A C 1
ATOM 1313 O O . ALA A 1 168 ? 7.475 -1.113 -15.702 1.00 96.69 168 ALA A O 1
ATOM 1314 N N . HIS A 1 169 ? 8.513 0.638 -14.746 1.00 95.69 169 HIS A N 1
ATOM 1315 C CA . HIS A 1 169 ? 9.702 0.596 -15.611 1.00 95.69 169 HIS A CA 1
ATOM 1316 C C . HIS A 1 169 ? 9.379 0.527 -17.120 1.00 95.69 169 HIS A C 1
ATOM 1318 O O . HIS A 1 169 ? 10.064 -0.137 -17.889 1.00 95.69 169 HIS A O 1
ATOM 1324 N N . GLY A 1 170 ? 8.308 1.206 -17.550 1.00 96.19 170 GLY A N 1
ATOM 1325 C CA . GLY A 1 170 ? 7.875 1.243 -18.952 1.00 96.19 170 GLY A CA 1
ATOM 1326 C C . GLY A 1 170 ? 7.109 0.008 -19.443 1.00 96.19 170 GLY A C 1
ATOM 1327 O O . GLY A 1 170 ? 6.636 0.025 -20.574 1.00 96.19 170 GLY A O 1
ATOM 1328 N N . VAL A 1 171 ? 6.927 -1.021 -18.609 1.00 97.38 171 VAL A N 1
ATOM 1329 C CA . VAL A 1 171 ? 6.216 -2.261 -18.959 1.00 97.38 171 VAL A CA 1
ATOM 1330 C C . VAL A 1 171 ? 4.917 -2.355 -18.161 1.00 97.38 171 VAL A C 1
ATOM 1332 O O . VAL A 1 171 ? 4.914 -2.149 -16.945 1.00 97.38 171 VAL A O 1
ATOM 1335 N N . SER A 1 172 ? 3.803 -2.651 -18.838 1.00 98.00 172 SER A N 1
ATOM 1336 C CA . SER A 1 172 ? 2.503 -2.858 -18.178 1.00 98.00 172 SER A CA 1
ATOM 1337 C C . SER A 1 172 ? 2.450 -4.186 -17.421 1.00 98.00 172 SER A C 1
ATOM 1339 O O . SER A 1 172 ? 3.160 -5.125 -17.772 1.00 98.00 172 SER A O 1
ATOM 1341 N N . ALA A 1 173 ? 1.575 -4.299 -16.426 1.00 97.38 173 ALA A N 1
ATOM 1342 C CA . ALA A 1 173 ? 1.403 -5.532 -15.666 1.00 97.38 173 ALA A CA 1
ATOM 1343 C C . ALA A 1 173 ? 0.982 -6.710 -16.566 1.00 97.38 173 ALA A C 1
ATOM 1345 O O . ALA A 1 173 ? 1.514 -7.811 -16.441 1.00 97.38 173 ALA A O 1
ATOM 1346 N N . ALA A 1 174 ? 0.089 -6.466 -17.534 1.00 97.75 174 ALA A N 1
ATOM 1347 C CA . ALA A 1 174 ? -0.312 -7.469 -18.522 1.00 97.75 174 ALA A CA 1
ATOM 1348 C C . ALA A 1 174 ? 0.857 -7.923 -19.417 1.00 97.75 174 ALA A C 1
ATOM 1350 O O . ALA A 1 174 ? 0.995 -9.110 -19.707 1.00 97.75 174 ALA A O 1
ATOM 1351 N N . ALA A 1 175 ? 1.725 -6.997 -19.831 1.00 97.38 175 ALA A N 1
ATOM 1352 C CA . ALA A 1 175 ? 2.916 -7.326 -20.613 1.00 97.38 175 ALA A CA 1
ATOM 1353 C C . ALA A 1 175 ? 3.962 -8.090 -19.781 1.00 97.38 175 ALA A C 1
ATOM 1355 O O . ALA A 1 175 ? 4.540 -9.072 -20.247 1.00 97.38 175 ALA A O 1
ATOM 1356 N N . ALA A 1 176 ? 4.149 -7.698 -18.518 1.00 96.44 176 ALA A N 1
ATOM 1357 C CA . ALA A 1 176 ? 5.007 -8.406 -17.574 1.00 96.44 176 ALA A CA 1
ATOM 1358 C C . ALA A 1 176 ? 4.527 -9.850 -17.339 1.00 96.44 176 ALA A C 1
ATOM 1360 O O . ALA A 1 176 ? 5.355 -10.766 -17.300 1.00 96.44 176 ALA A O 1
ATOM 1361 N N . LEU A 1 177 ? 3.206 -10.062 -17.248 1.00 96.56 177 LEU A N 1
ATOM 1362 C CA . LEU A 1 177 ? 2.582 -11.387 -17.170 1.00 96.56 177 LEU A CA 1
ATOM 1363 C C . LEU A 1 177 ? 2.842 -12.216 -18.437 1.00 96.56 177 LEU A C 1
ATOM 1365 O O . LEU A 1 177 ? 3.104 -13.411 -18.347 1.00 96.56 177 LEU A O 1
ATOM 1369 N N . ALA A 1 178 ? 2.842 -11.578 -19.611 1.00 96.81 178 ALA A N 1
ATOM 1370 C CA . ALA A 1 178 ? 3.192 -12.210 -20.884 1.00 96.81 178 ALA A CA 1
ATOM 1371 C C . ALA A 1 178 ? 4.702 -12.510 -21.043 1.00 96.81 178 ALA A C 1
ATOM 1373 O O . ALA A 1 178 ? 5.117 -13.027 -22.080 1.00 96.81 178 ALA A O 1
ATOM 1374 N N . GLY A 1 179 ? 5.521 -12.216 -20.025 1.00 93.12 179 GLY A N 1
ATOM 1375 C CA . GLY A 1 179 ? 6.951 -12.527 -19.995 1.00 93.12 179 GLY A CA 1
ATOM 1376 C C . GLY A 1 179 ? 7.865 -11.397 -20.469 1.00 93.12 179 GLY A C 1
ATOM 1377 O O . GLY A 1 179 ? 9.065 -11.619 -20.616 1.00 93.12 179 GLY A O 1
ATOM 1378 N N . GLU A 1 180 ? 7.345 -10.188 -20.693 1.00 92.50 180 GLU A N 1
ATOM 1379 C CA . GLU A 1 180 ? 8.192 -9.045 -21.035 1.00 92.50 180 GLU A CA 1
ATOM 1380 C C . GLU A 1 180 ? 9.031 -8.611 -19.819 1.00 92.50 180 GLU A C 1
ATOM 1382 O O . GLU A 1 180 ? 8.517 -8.416 -18.711 1.00 92.50 180 GLU A O 1
ATOM 1387 N N . SER A 1 181 ? 10.346 -8.490 -20.015 1.00 86.75 181 SER A N 1
ATOM 1388 C CA . SER A 1 181 ? 11.292 -8.025 -18.999 1.00 86.75 181 SER A CA 1
ATOM 1389 C C . SER A 1 181 ? 11.635 -6.554 -19.212 1.00 86.75 181 SER A C 1
ATOM 1391 O O . SER A 1 181 ? 11.711 -6.083 -20.348 1.00 86.75 181 SER A O 1
ATOM 1393 N N . TRP A 1 182 ? 11.919 -5.835 -18.127 1.00 83.00 182 TRP A N 1
ATOM 1394 C CA . TRP A 1 182 ? 12.510 -4.501 -18.221 1.00 83.00 182 TRP A CA 1
ATOM 1395 C C . TRP A 1 182 ? 13.872 -4.604 -18.926 1.00 83.00 182 TRP A C 1
ATOM 1397 O O . TRP A 1 182 ? 14.612 -5.566 -18.698 1.00 83.00 182 TRP A O 1
ATOM 1407 N N . ARG A 1 183 ? 14.168 -3.662 -19.822 1.00 68.31 183 ARG A N 1
ATOM 1408 C CA . ARG A 1 183 ? 15.480 -3.545 -20.472 1.00 68.31 183 ARG A CA 1
ATOM 1409 C C . ARG A 1 183 ? 16.396 -2.629 -19.679 1.00 68.31 183 ARG A C 1
ATOM 1411 O O . ARG A 1 183 ? 15.869 -1.652 -19.103 1.00 68.31 183 ARG A O 1
#

Organism: NCBI:txid518642

Radius of gyration: 28.98 Å; chains: 1; bounding box: 81×37×59 Å

Sequence (183 aa):
MPESALADLAGPARQLADEAGEFTAGLIRRRPVTEESRALLVLAEDVHKHASRVDELRRAYPDPSGQSDPLAAPSADEVLPVATTRLSRYETCVLEPSDFRYDNYVVYITTRGNGRWLVQHGERSLSADLTWSKGLHPYGRPGWEKAHLFDFETARALAEQAAPHVVAHGVSAAAALAGESWR

pLDDT: mean 85.7, std 13.97, range [49.97, 98.69]